Protein AF-A0A076HAW5-F1 (afdb_monomer)

Secondary structure (DSSP, 8-state):
----------------------------------------------------GGG----S--SHHHHHHHHTTS-HHHHHHHHHHHHHHHHHTHHHHHHHHHHHHHHHHT--SHHHHHHHHHHHHHHHHHHHHHHHHHHHHHHHHTTPPP------------------

Sequence (168 aa):
MVQIFARCSRQSGFGSIRRFPLMSARLFTAKALSRSALFASAAVILAVGPINAGRAQYIYDDGGDLSMRREARLTPQQQEELFRAKKLWKRQSYNRRVSILEKEKRCIEKASNPQSFSDCVQKKRESRRALRADYRAYINPVRRQVGLPPIEDKQTGGKKGDRKGRRA

Radius of gyration: 32.08 Å; Cα contacts (8 Å, |Δi|>4): 44; chains: 1; bounding box: 74×85×65 Å

Solvent-accessible surface area (backbone atoms only — not comparable to full-atom values): 11346 Å² total; per-residue (Å²): 133,91,79,91,84,86,82,87,84,86,79,92,83,83,86,77,92,85,80,86,82,88,85,82,90,78,79,88,79,90,80,83,88,84,83,89,78,88,79,85,67,83,81,78,69,75,78,73,62,79,77,63,79,87,67,76,77,75,84,76,90,74,60,57,67,68,51,51,65,66,43,69,79,47,55,71,69,48,42,51,55,52,47,54,53,49,54,50,47,55,61,73,46,38,66,58,55,51,49,49,53,52,51,35,51,60,38,49,78,66,38,88,46,74,65,52,39,51,51,32,55,50,53,43,50,52,54,52,49,53,54,50,51,54,49,38,68,62,46,29,60,58,30,50,77,63,75,37,80,63,76,74,81,79,72,81,76,67,74,78,71,77,87,76,84,89,84,130

Foldseek 3Di:
DDDDDDDDDDDDDDDDDDDDDDDDDDDDDDDDDDDDDDPPDDPPPPCPPPPPPVDPPDDDDPCVVVVVVVCVPPDPVLNVLLVVLVVVLCVVCVVLVVVLVVQLVVQCVPQPDPVSNVVSVVSSVVSVVVSVVVVQVRCQVSCVVRVHHGDDPPPPPPPPPPPPDDDD

Nearest PDB structures (foldseek):
  8gae-assembly1_C  TM=3.703E-01  e=2.842E+00  Homo sapiens
  5fwk-assembly1_E  TM=3.474E-01  e=4.560E+00  Homo sapiens
  5uh7-assembly1_A  TM=4.973E-01  e=9.266E+00  Mycobacterium tuberculosis H37Rv

Structure (mmCIF, N/CA/C/O backbone):
data_AF-A0A076HAW5-F1
#
_entry.id   AF-A0A076HAW5-F1
#
loop_
_atom_site.group_PDB
_atom_site.id
_atom_site.type_symbol
_atom_site.label_atom_id
_atom_site.label_alt_id
_atom_site.label_comp_id
_atom_site.label_asym_id
_atom_site.label_entity_id
_atom_site.label_seq_id
_atom_site.pdbx_PDB_ins_code
_atom_site.Cartn_x
_atom_site.Cartn_y
_atom_site.Cartn_z
_atom_site.occupancy
_atom_site.B_iso_or_equiv
_atom_site.auth_seq_id
_atom_site.auth_comp_id
_atom_site.auth_asym_id
_atom_site.auth_atom_id
_atom_site.pdbx_PDB_model_num
ATOM 1 N N . MET A 1 1 ? -16.023 -49.025 0.970 1.00 35.41 1 MET A N 1
ATOM 2 C CA . MET A 1 1 ? -15.356 -50.235 1.493 1.00 35.41 1 MET A CA 1
ATOM 3 C C . MET A 1 1 ? -14.000 -50.355 0.808 1.00 35.41 1 MET A C 1
ATOM 5 O O . MET A 1 1 ? -14.022 -50.374 -0.411 1.00 35.41 1 MET A O 1
ATOM 9 N N . VAL A 1 2 ? -12.905 -50.452 1.595 1.00 34.62 2 VAL A N 1
ATOM 10 C CA . VAL A 1 2 ? -11.599 -51.101 1.259 1.00 34.62 2 VAL A CA 1
ATOM 11 C C . VAL A 1 2 ? -10.740 -50.362 0.199 1.00 34.62 2 VAL A C 1
ATOM 13 O O . VAL A 1 2 ? -11.256 -50.029 -0.852 1.00 34.62 2 VAL A O 1
ATOM 16 N N . GLN A 1 3 ? -9.439 -50.041 0.313 1.00 37.94 3 GLN A N 1
ATOM 17 C CA . GLN A 1 3 ? -8.314 -50.194 1.266 1.00 37.94 3 GLN A CA 1
ATOM 18 C C . GLN A 1 3 ? -7.242 -49.144 0.845 1.00 37.94 3 GLN A C 1
ATOM 20 O O . GLN A 1 3 ? -7.099 -48.868 -0.339 1.00 37.94 3 GLN A O 1
ATOM 25 N N . ILE A 1 4 ? -6.632 -48.361 1.744 1.00 40.81 4 ILE A N 1
ATOM 26 C CA . ILE A 1 4 ? -5.325 -48.582 2.412 1.00 40.81 4 ILE A CA 1
ATOM 27 C C . ILE A 1 4 ? -4.198 -49.037 1.468 1.00 40.81 4 ILE A C 1
ATOM 29 O O . ILE A 1 4 ? -4.189 -50.190 1.075 1.00 40.81 4 ILE A O 1
ATOM 33 N N . PHE A 1 5 ? -3.185 -48.184 1.259 1.00 41.16 5 PHE A N 1
ATOM 34 C CA . PHE A 1 5 ? -1.769 -48.567 1.385 1.00 41.16 5 PHE A CA 1
ATOM 35 C C . PHE A 1 5 ? -0.917 -47.341 1.736 1.00 41.16 5 PHE A C 1
ATOM 37 O O . PHE A 1 5 ? -0.650 -46.465 0.918 1.00 41.16 5 PHE A O 1
ATOM 44 N N . ALA A 1 6 ? -0.488 -47.305 2.996 1.00 40.34 6 ALA A N 1
ATOM 45 C CA . ALA A 1 6 ? 0.635 -46.509 3.452 1.00 40.34 6 ALA A CA 1
ATOM 46 C C . ALA A 1 6 ? 1.934 -47.157 2.952 1.00 40.34 6 ALA A C 1
ATOM 48 O O . ALA A 1 6 ? 2.103 -48.372 3.065 1.00 40.34 6 ALA A O 1
ATOM 49 N N . ARG A 1 7 ? 2.883 -46.354 2.464 1.00 38.47 7 ARG A N 1
ATOM 50 C CA . ARG A 1 7 ? 4.273 -46.791 2.311 1.00 38.47 7 ARG A CA 1
ATOM 51 C C . ARG A 1 7 ? 5.179 -45.798 3.018 1.00 38.47 7 ARG A C 1
ATOM 53 O O . ARG A 1 7 ? 5.576 -44.770 2.486 1.00 38.47 7 ARG A O 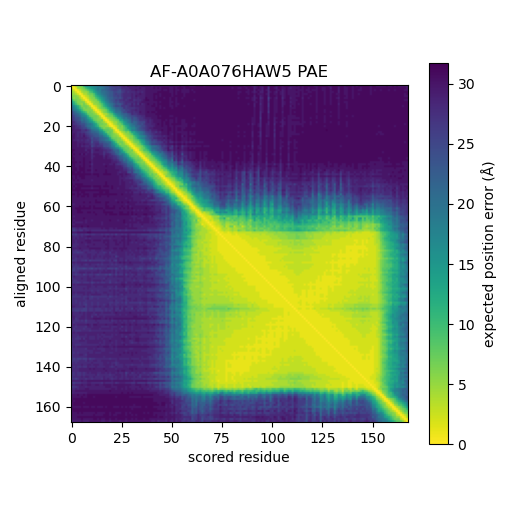1
ATOM 60 N N . CYS A 1 8 ? 5.450 -46.137 4.270 1.00 35.31 8 CYS A N 1
ATOM 61 C CA . CYS A 1 8 ? 6.567 -45.623 5.037 1.00 35.31 8 CYS A CA 1
ATOM 62 C C . CYS A 1 8 ? 7.844 -46.221 4.427 1.00 35.31 8 CYS A C 1
ATOM 64 O O . CYS A 1 8 ? 7.889 -47.422 4.148 1.00 35.31 8 CYS A O 1
ATOM 66 N N . SER A 1 9 ? 8.887 -45.426 4.209 1.00 41.81 9 SER A N 1
ATOM 67 C CA . SER A 1 9 ? 10.232 -45.963 3.999 1.00 41.81 9 SER A CA 1
ATOM 68 C C . SER A 1 9 ? 11.244 -45.098 4.730 1.00 41.81 9 SER A C 1
ATOM 70 O O . SER A 1 9 ? 11.239 -43.873 4.669 1.00 41.81 9 SER A O 1
ATOM 72 N N . ARG A 1 10 ? 12.033 -45.828 5.507 1.00 37.97 10 ARG A N 1
ATOM 73 C CA . ARG A 1 10 ? 12.917 -45.466 6.604 1.00 37.97 10 ARG A CA 1
ATOM 74 C C . ARG A 1 10 ? 14.343 -45.687 6.101 1.00 37.97 10 ARG A C 1
ATOM 76 O O . ARG A 1 10 ? 14.629 -46.784 5.641 1.00 37.97 10 ARG A O 1
ATOM 83 N N . GLN A 1 11 ? 15.217 -44.698 6.237 1.00 42.81 11 GLN A N 1
ATOM 84 C CA . GLN A 1 11 ? 16.680 -44.853 6.246 1.00 42.81 11 GLN A CA 1
ATOM 85 C C . GLN A 1 11 ? 17.194 -43.778 7.218 1.00 42.81 11 GLN A C 1
ATOM 87 O O . GLN A 1 11 ? 17.005 -42.598 6.959 1.00 42.81 11 GLN A O 1
ATOM 92 N N . SER A 1 12 ? 17.527 -44.051 8.485 1.00 37.50 12 SER A N 1
ATOM 93 C CA . SER A 1 12 ? 18.697 -44.759 9.036 1.00 37.50 12 SER A CA 1
ATOM 94 C C . SER A 1 12 ? 20.036 -44.283 8.462 1.00 37.50 12 SER A C 1
ATOM 96 O O . SER A 1 12 ? 20.498 -44.796 7.450 1.00 37.50 12 SER A O 1
ATOM 98 N N . GLY A 1 13 ? 20.666 -43.344 9.173 1.00 36.25 13 GLY A N 1
ATOM 99 C CA . GLY A 1 13 ? 22.063 -42.946 9.015 1.00 36.25 13 GLY A CA 1
ATOM 100 C C . GLY A 1 13 ? 22.609 -42.461 10.358 1.00 36.25 13 GLY A C 1
ATOM 101 O O . GLY A 1 13 ? 22.385 -41.324 10.756 1.00 36.25 13 GLY A O 1
ATOM 102 N N . PHE A 1 14 ? 23.239 -43.385 11.079 1.00 35.41 14 PHE A N 1
ATOM 103 C CA . PHE A 1 14 ? 23.967 -43.199 12.334 1.00 35.41 14 PHE A CA 1
ATOM 104 C C . PHE A 1 14 ? 25.347 -42.560 12.092 1.00 35.41 14 PHE A C 1
ATOM 106 O O . PHE A 1 14 ? 25.975 -42.823 11.071 1.00 35.41 14 PHE A O 1
ATOM 113 N N . GLY A 1 15 ? 25.865 -41.861 13.110 1.00 32.31 15 GLY A N 1
ATOM 114 C CA . GLY A 1 15 ? 27.294 -41.545 13.283 1.00 32.31 15 GLY A CA 1
ATOM 115 C C . GLY A 1 15 ? 27.685 -40.153 12.766 1.00 32.31 15 GLY A C 1
ATOM 116 O O . GLY A 1 15 ? 27.253 -39.736 11.709 1.00 32.31 15 GLY A O 1
ATOM 117 N N . SER A 1 16 ? 28.497 -39.338 13.432 1.00 40.38 16 SER A N 1
ATOM 118 C CA . SER A 1 16 ? 29.427 -39.603 14.518 1.00 40.38 16 SER A CA 1
ATOM 119 C C . SER A 1 16 ? 29.665 -38.306 15.290 1.00 40.38 16 SER A C 1
ATOM 121 O O . SER A 1 16 ? 30.035 -37.279 14.727 1.00 40.38 16 SER A O 1
ATOM 123 N N . ILE A 1 17 ? 29.493 -38.388 16.605 1.00 42.56 17 ILE A N 1
ATOM 124 C CA . ILE A 1 17 ? 29.966 -37.409 17.579 1.00 42.56 17 ILE A CA 1
ATOM 125 C C . ILE A 1 17 ? 31.497 -37.383 17.489 1.00 42.56 17 ILE A C 1
ATOM 127 O O . ILE A 1 17 ? 32.133 -38.431 17.599 1.00 42.56 17 ILE A O 1
ATOM 131 N N . ARG A 1 18 ? 32.102 -36.204 17.316 1.00 48.59 18 ARG A N 1
ATOM 132 C CA . ARG A 1 18 ? 33.497 -35.972 17.706 1.00 48.59 18 ARG A CA 1
ATOM 133 C C . ARG A 1 18 ? 33.520 -34.927 18.811 1.00 48.59 18 ARG A C 1
ATOM 135 O O . ARG A 1 18 ? 33.044 -33.808 18.654 1.00 48.59 18 ARG A O 1
ATOM 142 N N . ARG A 1 19 ? 34.024 -35.376 19.953 1.00 40.94 19 ARG A N 1
ATOM 143 C CA . ARG A 1 19 ? 34.238 -34.662 21.207 1.00 40.94 19 ARG A CA 1
ATOM 144 C C . ARG A 1 19 ? 35.756 -3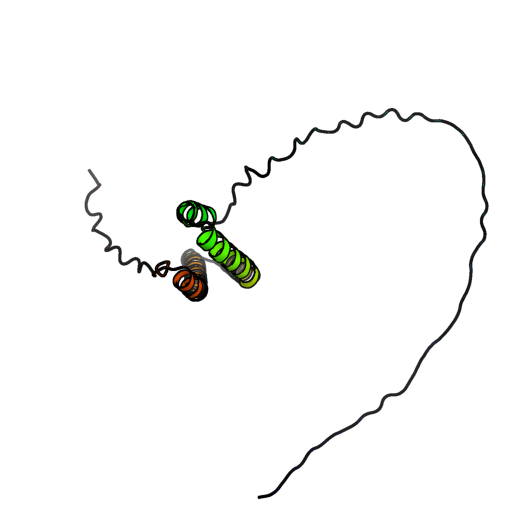4.482 21.390 1.00 40.94 19 ARG A C 1
ATOM 146 O O . ARG A 1 19 ? 36.499 -35.396 21.046 1.00 40.94 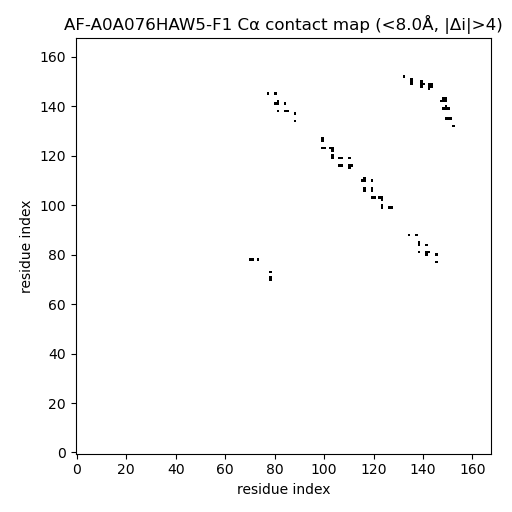19 ARG A O 1
ATOM 153 N N . PHE A 1 20 ? 36.116 -33.371 22.044 1.00 34.59 20 PHE A N 1
ATOM 154 C CA . PHE A 1 20 ? 37.395 -33.012 22.704 1.00 34.59 20 PHE A CA 1
ATOM 155 C C . PHE A 1 20 ? 38.585 -32.555 21.839 1.00 34.59 20 PHE A C 1
ATOM 157 O O . PHE A 1 20 ? 38.662 -32.960 20.682 1.00 34.59 20 PHE A O 1
ATOM 164 N N . PRO A 1 21 ? 39.544 -31.763 22.393 1.00 47.28 21 PRO A N 1
ATOM 165 C CA . PRO A 1 21 ? 39.691 -31.213 23.766 1.00 47.28 21 PRO A CA 1
ATOM 166 C C . PRO A 1 21 ? 39.707 -29.655 23.798 1.00 47.28 21 PRO A C 1
ATOM 168 O O . PRO A 1 21 ? 39.851 -29.011 22.769 1.00 47.28 21 PRO A O 1
ATOM 171 N N . LEU A 1 22 ? 39.333 -28.944 24.871 1.00 43.34 22 LEU A N 1
ATOM 172 C CA . LEU A 1 22 ? 39.975 -28.740 26.184 1.00 43.34 22 LEU A CA 1
ATOM 173 C C . LEU A 1 22 ? 41.425 -28.201 26.147 1.00 43.34 22 LEU A C 1
ATOM 175 O O . LEU A 1 22 ? 42.361 -28.914 25.818 1.00 43.34 22 LEU A O 1
ATOM 179 N N . MET A 1 23 ? 41.537 -26.966 26.659 1.00 34.72 23 MET A N 1
ATOM 180 C CA . MET A 1 23 ? 42.690 -26.299 27.285 1.00 34.72 23 MET A CA 1
ATOM 181 C C . MET A 1 23 ? 43.748 -25.644 26.383 1.00 34.72 23 MET A C 1
ATOM 183 O O . MET A 1 23 ? 44.555 -26.307 25.752 1.00 34.72 23 MET A O 1
ATOM 187 N N . SER A 1 24 ? 43.862 -24.317 26.502 1.00 41.44 24 SER A N 1
ATOM 188 C CA . SER A 1 24 ? 45.077 -23.729 27.083 1.00 41.44 24 SER A CA 1
ATOM 189 C C . SER A 1 24 ? 44.796 -22.293 27.539 1.00 4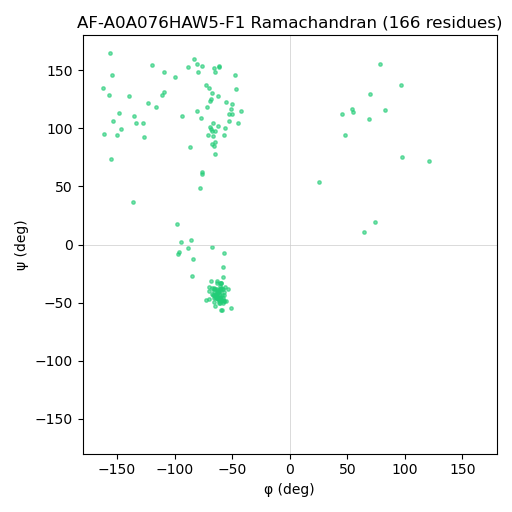1.44 24 SER A C 1
ATOM 191 O O . SER A 1 24 ? 44.881 -21.344 26.766 1.00 41.44 24 SER A O 1
ATOM 193 N N . ALA A 1 25 ? 44.470 -22.133 28.822 1.00 48.53 25 ALA A N 1
ATOM 194 C CA . ALA A 1 25 ? 44.588 -20.848 29.499 1.00 48.53 25 ALA A CA 1
ATOM 195 C C . ALA A 1 25 ? 46.085 -20.538 29.644 1.00 48.53 25 ALA A C 1
ATOM 197 O O . ALA A 1 25 ? 46.829 -21.351 30.193 1.00 48.53 25 ALA A O 1
ATOM 198 N N . ARG A 1 26 ? 46.540 -19.393 29.128 1.00 55.47 26 ARG A N 1
ATOM 199 C CA . ARG A 1 26 ? 47.860 -18.853 29.462 1.00 55.47 26 ARG A CA 1
ATOM 200 C C . ARG A 1 26 ? 47.695 -17.625 30.335 1.00 55.47 26 ARG A C 1
ATOM 202 O O . ARG A 1 26 ? 46.862 -16.758 30.093 1.00 55.47 26 ARG A O 1
ATOM 209 N N . LEU A 1 27 ? 48.484 -17.683 31.394 1.00 48.00 27 LEU A N 1
ATOM 210 C CA . LEU A 1 27 ? 48.502 -16.847 32.569 1.00 48.00 27 LEU A CA 1
ATOM 211 C C . LEU A 1 27 ? 48.910 -15.411 32.254 1.00 48.00 27 LEU A C 1
ATOM 213 O O . LEU A 1 27 ? 49.679 -15.129 31.336 1.00 48.00 27 LEU A O 1
ATOM 217 N N . PHE A 1 28 ? 48.382 -14.540 33.102 1.00 45.09 28 PHE A N 1
ATOM 218 C CA . PHE A 1 28 ? 48.729 -13.146 33.282 1.00 45.09 28 PHE A CA 1
ATOM 219 C C . PHE A 1 28 ? 50.241 -12.926 33.374 1.00 45.09 28 PHE A C 1
ATOM 221 O O . PHE A 1 28 ? 50.919 -13.545 34.190 1.00 45.09 28 PHE A O 1
ATOM 228 N N . THR A 1 29 ? 50.733 -11.927 32.647 1.00 51.81 29 THR A N 1
ATOM 229 C CA . THR A 1 29 ? 51.911 -11.167 33.071 1.00 51.81 29 THR A CA 1
ATOM 230 C C . THR A 1 29 ? 51.560 -9.690 33.036 1.00 51.81 29 THR A C 1
ATOM 232 O O . THR A 1 29 ? 51.459 -9.083 31.970 1.00 51.81 29 THR A O 1
ATOM 235 N N . ALA A 1 30 ? 51.347 -9.128 34.222 1.00 46.09 30 ALA A N 1
ATOM 236 C CA . ALA A 1 30 ? 51.302 -7.696 34.436 1.00 46.09 30 ALA A CA 1
ATOM 237 C C . ALA A 1 30 ? 52.704 -7.110 34.214 1.00 46.09 30 ALA A C 1
ATOM 239 O O . ALA A 1 30 ? 53.679 -7.578 34.801 1.00 46.09 30 ALA A O 1
ATOM 240 N N . LYS A 1 31 ? 52.803 -6.054 33.405 1.00 49.19 31 LYS A N 1
ATOM 241 C CA . LYS A 1 31 ? 53.885 -5.073 33.512 1.00 49.19 31 LYS A CA 1
ATOM 242 C C . LYS A 1 31 ? 53.255 -3.705 33.702 1.00 49.19 31 LYS A C 1
ATOM 244 O O . LYS A 1 31 ? 52.417 -3.272 32.917 1.00 49.19 31 LYS A O 1
ATOM 249 N N . ALA A 1 32 ? 53.628 -3.095 34.815 1.00 48.34 32 ALA A N 1
ATOM 250 C CA . ALA A 1 32 ? 53.144 -1.819 35.282 1.00 48.34 32 ALA A CA 1
ATOM 251 C C . ALA A 1 32 ? 53.838 -0.646 34.568 1.00 48.34 32 ALA A C 1
ATOM 253 O O . ALA A 1 32 ? 55.019 -0.721 34.247 1.00 48.34 32 ALA A O 1
ATOM 254 N N . LEU A 1 33 ? 53.053 0.427 34.421 1.00 52.88 33 LEU A N 1
ATOM 255 C CA . LEU A 1 33 ? 53.386 1.854 34.520 1.00 52.88 33 LEU A CA 1
ATOM 256 C C . LEU A 1 33 ? 54.526 2.431 33.663 1.00 52.88 33 LEU A C 1
ATOM 258 O O . LEU A 1 33 ? 55.705 2.235 33.931 1.00 52.88 33 LEU A O 1
ATOM 262 N N . SER A 1 34 ? 54.152 3.358 32.779 1.00 48.94 34 SER A N 1
ATOM 263 C CA . SER A 1 34 ? 54.920 4.581 32.535 1.00 48.94 34 SER A CA 1
ATOM 264 C C . SER A 1 34 ? 53.992 5.682 32.013 1.00 48.94 34 SER A C 1
ATOM 266 O O . SER A 1 34 ? 52.983 5.416 31.367 1.00 48.94 34 SER A O 1
ATOM 268 N N . ARG A 1 35 ? 54.301 6.911 32.407 1.00 50.19 35 ARG A N 1
ATOM 269 C CA . ARG A 1 35 ? 53.453 8.100 32.451 1.00 50.19 35 ARG A CA 1
ATOM 270 C C . ARG A 1 35 ? 53.469 8.898 31.138 1.00 50.19 35 ARG A C 1
ATOM 272 O O . ARG A 1 35 ? 54.496 8.992 30.484 1.00 50.19 35 ARG A O 1
ATOM 279 N N . SER A 1 36 ? 52.353 9.594 30.913 1.00 50.78 36 SER A N 1
ATOM 280 C CA . SER A 1 36 ? 52.241 10.915 30.272 1.00 50.78 36 SER A CA 1
ATOM 281 C C . SER A 1 36 ? 52.548 11.064 28.778 1.00 50.78 36 SER A C 1
ATOM 283 O O . SER A 1 36 ? 53.692 11.225 28.376 1.00 50.78 36 SER A O 1
ATOM 285 N N . ALA A 1 37 ? 51.489 11.278 27.995 1.00 51.78 37 ALA A N 1
ATOM 286 C CA . ALA A 1 37 ? 51.471 12.356 27.008 1.00 51.78 37 ALA A CA 1
ATOM 287 C C . ALA A 1 37 ? 50.033 12.869 26.861 1.00 51.78 37 ALA A C 1
ATOM 289 O O . ALA A 1 37 ? 49.130 12.153 26.431 1.00 51.78 37 ALA A O 1
ATOM 290 N N . LEU A 1 38 ? 49.829 14.112 27.290 1.00 51.62 38 LEU A N 1
ATOM 291 C CA . LEU A 1 38 ? 48.625 14.894 27.056 1.00 51.62 38 LEU A CA 1
ATOM 292 C C . LEU A 1 38 ? 48.467 15.090 25.543 1.00 51.62 38 LEU A C 1
ATOM 294 O O . LEU A 1 38 ? 49.126 15.948 24.964 1.00 51.62 38 LEU A O 1
ATOM 298 N N . PHE A 1 39 ? 47.582 14.332 24.902 1.00 51.62 39 PHE A N 1
ATOM 299 C CA . PHE A 1 39 ? 47.062 14.721 23.595 1.00 51.62 39 PHE A CA 1
ATOM 300 C C . PHE A 1 39 ? 45.859 15.632 23.817 1.00 51.62 39 PHE A C 1
ATOM 302 O O . PHE A 1 39 ? 44.707 15.206 23.835 1.00 51.62 39 PHE A O 1
ATOM 309 N N . ALA A 1 40 ? 46.151 16.917 24.017 1.00 53.91 40 ALA A N 1
ATOM 310 C CA . ALA A 1 40 ? 45.195 17.967 23.722 1.00 53.91 40 ALA A CA 1
ATOM 311 C C . ALA A 1 40 ? 45.027 18.003 22.197 1.00 53.91 40 ALA A C 1
ATOM 313 O O . ALA A 1 40 ? 45.866 18.522 21.465 1.00 53.91 40 ALA A O 1
ATOM 314 N N . SER A 1 41 ? 43.961 17.395 21.694 1.00 55.78 41 SER A N 1
ATOM 315 C CA . SER A 1 41 ? 43.513 17.609 20.322 1.00 55.78 41 SER A CA 1
ATOM 316 C C . SER A 1 41 ? 42.011 17.797 20.368 1.00 55.78 41 SER A C 1
ATOM 318 O O . SER A 1 41 ? 41.257 16.901 20.739 1.00 55.78 41 SER A O 1
ATOM 320 N N . ALA A 1 42 ? 41.623 19.038 20.092 1.00 53.50 42 ALA A N 1
ATOM 321 C CA . ALA A 1 42 ? 40.269 19.540 20.143 1.00 53.50 42 ALA A CA 1
ATOM 322 C C . ALA A 1 42 ? 39.324 18.629 19.354 1.00 53.50 42 ALA A C 1
ATOM 324 O O . ALA A 1 42 ? 39.425 18.512 18.133 1.00 53.50 42 ALA A O 1
ATOM 325 N N . ALA A 1 43 ? 38.369 18.017 20.052 1.00 55.56 43 ALA A N 1
ATOM 326 C CA . ALA A 1 43 ? 37.172 17.520 19.406 1.00 55.56 43 ALA A CA 1
ATOM 327 C C . ALA A 1 43 ? 36.405 18.749 18.904 1.00 55.56 43 ALA A C 1
ATOM 329 O O . ALA A 1 43 ? 35.637 19.362 19.645 1.00 55.56 43 ALA A O 1
ATOM 330 N N . VAL A 1 44 ? 36.632 19.137 17.646 1.00 54.31 44 VAL A N 1
ATOM 331 C CA . VAL A 1 44 ? 35.671 19.957 16.908 1.00 54.31 44 VAL A CA 1
ATOM 332 C C . VAL A 1 44 ? 34.448 19.069 16.731 1.00 54.31 44 VAL A C 1
ATOM 334 O O . VAL A 1 44 ? 34.299 18.351 15.744 1.00 54.31 44 VAL A O 1
ATOM 337 N N . ILE A 1 45 ? 33.591 19.059 17.749 1.00 54.72 45 ILE A N 1
ATOM 338 C CA . ILE A 1 45 ? 32.225 18.598 17.600 1.00 54.72 45 ILE A CA 1
ATOM 339 C C . ILE A 1 45 ? 31.618 19.616 16.646 1.00 54.72 45 ILE A C 1
ATOM 341 O O . ILE A 1 45 ? 31.252 20.720 17.047 1.00 54.72 45 ILE A O 1
ATOM 345 N N . LEU A 1 46 ? 31.558 19.270 15.358 1.00 56.44 46 LEU A N 1
ATOM 346 C CA . LEU A 1 46 ? 30.572 19.874 14.483 1.00 56.44 46 LEU A CA 1
ATOM 347 C C . LEU A 1 46 ? 29.251 19.652 15.206 1.00 56.44 46 LEU A C 1
ATOM 349 O O . LEU A 1 46 ? 28.779 18.518 15.307 1.00 56.44 46 LEU A O 1
ATOM 353 N N . ALA A 1 47 ? 28.708 20.721 15.784 1.00 54.06 47 ALA A N 1
ATOM 354 C CA . ALA A 1 47 ? 27.353 20.747 16.282 1.00 54.06 47 ALA A CA 1
ATOM 355 C C . ALA A 1 47 ? 26.451 20.590 15.057 1.00 54.06 47 ALA A C 1
ATOM 357 O O . ALA A 1 47 ? 25.889 21.547 14.529 1.00 54.06 47 ALA A O 1
ATOM 358 N N . VAL A 1 48 ? 26.338 19.356 14.569 1.00 59.25 48 VAL A N 1
ATOM 359 C CA . VAL A 1 48 ? 25.174 18.917 13.831 1.00 59.25 48 VAL A CA 1
ATOM 360 C C . VAL A 1 48 ? 24.080 18.991 14.879 1.00 59.25 48 VAL A C 1
ATOM 362 O O . VAL A 1 48 ? 23.878 18.061 15.659 1.00 59.25 48 VAL A O 1
ATOM 365 N N . GLY A 1 49 ? 23.461 20.172 14.987 1.00 56.78 49 GLY A N 1
ATOM 366 C CA . GLY A 1 49 ? 22.274 20.352 15.804 1.00 56.78 49 GLY A CA 1
ATOM 367 C C . GLY A 1 49 ? 21.315 19.211 15.478 1.00 56.78 49 GLY A C 1
ATOM 368 O O . GLY A 1 49 ? 21.319 18.738 14.332 1.00 56.78 49 GLY A O 1
ATOM 369 N N . PRO A 1 50 ? 20.537 18.717 16.457 1.00 57.44 50 PRO A N 1
ATOM 370 C CA . PRO A 1 50 ? 19.589 17.659 16.177 1.00 57.44 50 PRO A CA 1
ATOM 371 C C . PRO A 1 50 ? 18.792 18.109 14.962 1.00 57.44 50 PRO A C 1
ATOM 373 O O . PRO A 1 50 ? 18.206 19.196 14.966 1.00 57.44 50 PRO A O 1
ATOM 376 N N . ILE A 1 51 ? 18.834 17.310 13.893 1.00 52.03 51 ILE A N 1
ATOM 377 C CA . ILE A 1 51 ? 17.872 17.450 12.814 1.00 52.03 51 ILE A CA 1
ATOM 378 C C . ILE A 1 51 ? 16.544 17.312 13.539 1.00 52.03 51 ILE A C 1
ATOM 380 O O . ILE A 1 51 ? 16.164 16.213 13.941 1.00 52.03 51 ILE A O 1
ATOM 384 N N . ASN A 1 52 ? 15.897 18.447 13.810 1.00 49.81 52 ASN A N 1
ATOM 385 C CA . ASN A 1 52 ? 14.568 18.472 14.370 1.00 49.81 52 ASN A CA 1
ATOM 386 C C . ASN A 1 52 ? 13.759 17.589 13.432 1.00 49.81 52 ASN A C 1
ATOM 388 O O . ASN A 1 52 ? 13.569 17.924 12.259 1.00 49.81 52 ASN A O 1
ATOM 392 N N . ALA A 1 53 ? 13.321 16.437 13.938 1.00 53.12 53 ALA A N 1
ATOM 393 C CA . ALA A 1 53 ? 12.600 15.436 13.160 1.00 53.12 53 ALA A CA 1
ATOM 394 C C . ALA A 1 53 ? 11.322 16.011 12.505 1.00 53.12 53 ALA A C 1
ATOM 396 O O . ALA A 1 53 ? 10.706 15.365 11.663 1.00 53.12 53 ALA A O 1
ATOM 397 N N . GLY A 1 54 ? 10.950 17.252 12.840 1.00 48.00 54 GLY A N 1
ATOM 398 C CA . GLY A 1 54 ? 9.855 18.021 12.263 1.00 48.00 54 GLY A CA 1
ATOM 399 C C . GLY A 1 54 ? 10.003 18.461 10.801 1.00 48.00 54 GLY A C 1
ATOM 400 O O . GLY A 1 54 ? 9.064 19.073 10.298 1.00 48.00 54 GLY A O 1
ATOM 401 N N . ARG A 1 55 ? 11.110 18.184 10.090 1.00 43.31 55 ARG A N 1
ATOM 402 C CA . ARG A 1 55 ? 11.230 18.527 8.650 1.00 43.31 55 ARG A CA 1
ATOM 403 C C . ARG A 1 55 ? 11.839 17.446 7.754 1.00 43.31 55 ARG A C 1
ATOM 405 O O . ARG A 1 55 ? 12.486 17.752 6.758 1.00 43.31 55 ARG A O 1
ATOM 412 N N . ALA A 1 56 ? 11.540 16.179 8.022 1.00 41.81 56 ALA A N 1
ATOM 413 C CA . ALA A 1 56 ? 11.605 15.178 6.960 1.00 41.81 56 ALA A CA 1
ATOM 414 C C . ALA A 1 56 ? 10.443 15.421 5.974 1.00 41.81 56 ALA A C 1
ATOM 416 O O . ALA A 1 56 ? 9.318 14.972 6.193 1.00 41.81 56 ALA A O 1
ATOM 417 N N . GLN A 1 57 ? 10.687 16.174 4.897 1.00 38.41 57 GLN A N 1
ATOM 418 C CA . GLN A 1 57 ? 9.785 16.191 3.745 1.00 38.41 57 GLN A CA 1
ATOM 419 C C . GLN A 1 57 ? 9.881 14.824 3.060 1.00 38.41 57 GLN A C 1
ATOM 421 O O . GLN A 1 57 ? 10.844 14.523 2.359 1.00 38.41 57 GLN A O 1
ATOM 426 N N . TYR A 1 58 ? 8.895 13.965 3.318 1.00 41.25 58 TYR A N 1
ATOM 427 C CA . TYR A 1 58 ? 8.812 12.641 2.715 1.00 41.25 58 TYR A CA 1
ATOM 428 C C . TYR A 1 58 ? 8.560 12.767 1.210 1.00 41.25 58 TYR A C 1
ATOM 430 O O . TYR A 1 58 ? 7.449 13.047 0.758 1.00 41.25 58 TYR A O 1
ATOM 438 N N . ILE A 1 59 ? 9.608 12.528 0.428 1.00 41.59 59 ILE A N 1
ATOM 439 C CA . ILE A 1 59 ? 9.501 12.219 -0.994 1.00 41.59 59 ILE A CA 1
ATOM 440 C C . ILE A 1 59 ? 8.846 10.827 -1.087 1.00 41.59 59 ILE A C 1
ATOM 442 O O . ILE A 1 59 ? 9.328 9.878 -0.476 1.00 41.59 59 ILE A O 1
ATOM 446 N N . TYR A 1 60 ? 7.741 10.745 -1.839 1.00 42.41 60 TYR A N 1
ATOM 447 C CA . TYR A 1 60 ? 6.820 9.610 -2.068 1.00 42.41 60 TYR A CA 1
ATOM 448 C C . TYR A 1 60 ? 5.528 9.561 -1.230 1.00 42.41 60 TYR A C 1
ATOM 450 O O . TYR A 1 60 ? 5.348 8.720 -0.359 1.00 42.41 60 TYR A O 1
ATOM 458 N N . ASP A 1 61 ? 4.576 10.421 -1.609 1.00 46.84 61 ASP A N 1
ATOM 459 C CA . ASP A 1 61 ? 3.186 10.106 -2.010 1.00 46.84 61 ASP A CA 1
ATOM 460 C C . ASP A 1 61 ? 2.548 8.797 -1.468 1.00 46.84 61 ASP A C 1
ATOM 462 O O . ASP A 1 61 ? 2.032 7.959 -2.221 1.00 46.84 61 ASP A O 1
ATOM 466 N N . ASP A 1 62 ? 2.555 8.607 -0.148 1.00 54.12 62 ASP A N 1
ATOM 467 C CA . ASP A 1 62 ? 1.773 7.570 0.538 1.00 54.12 62 ASP A CA 1
ATOM 468 C C . ASP A 1 62 ? 0.417 8.093 1.052 1.00 54.12 62 ASP A C 1
ATOM 470 O O . ASP A 1 62 ? -0.350 7.347 1.662 1.00 54.12 62 ASP A O 1
ATOM 474 N N . GLY A 1 63 ? 0.099 9.367 0.782 1.00 56.44 63 GLY A N 1
ATOM 475 C CA . GLY A 1 63 ? -1.151 10.013 1.193 1.00 56.44 63 GLY A CA 1
ATOM 476 C C . GLY A 1 63 ? -1.317 10.150 2.712 1.00 56.44 63 GLY A C 1
ATOM 477 O O . GLY A 1 63 ? -2.413 10.482 3.166 1.00 56.44 63 GLY A O 1
ATOM 478 N N . GLY A 1 64 ? -0.260 9.893 3.495 1.00 58.75 64 GLY A N 1
ATOM 479 C CA . GLY A 1 64 ? -0.292 9.892 4.953 1.00 58.75 64 GLY A CA 1
ATOM 480 C C . GLY A 1 64 ? -0.731 11.231 5.539 1.00 58.75 64 GLY A C 1
ATOM 481 O O . GLY A 1 64 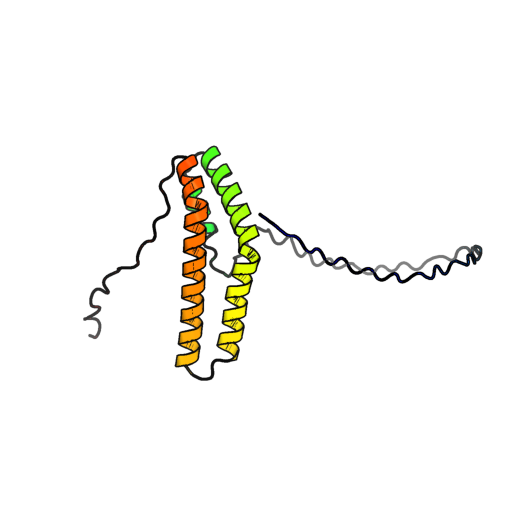? -1.740 11.263 6.240 1.00 58.75 64 GLY A O 1
ATOM 482 N N . ASP A 1 65 ? -0.038 12.323 5.200 1.00 55.19 65 ASP A N 1
ATOM 483 C CA . ASP A 1 65 ? -0.276 13.663 5.777 1.00 55.19 65 ASP A CA 1
ATOM 484 C C . ASP A 1 65 ? -1.712 14.159 5.523 1.00 55.19 65 ASP A C 1
ATOM 486 O O . ASP A 1 65 ? -2.444 14.510 6.449 1.00 55.19 65 ASP A O 1
ATOM 490 N N . LEU A 1 66 ? -2.190 14.065 4.279 1.00 62.31 66 LEU A N 1
ATOM 491 C CA . LEU A 1 66 ? -3.558 14.472 3.936 1.00 62.31 66 LEU A CA 1
ATOM 492 C C . LEU A 1 66 ? -4.626 13.632 4.650 1.00 62.31 66 LEU A C 1
ATOM 494 O O . LEU A 1 66 ? -5.692 14.153 4.986 1.00 62.31 66 LEU A O 1
ATOM 498 N N . SER A 1 67 ? -4.357 12.344 4.890 1.00 67.50 67 SER A N 1
ATOM 499 C CA . SER A 1 67 ? -5.278 11.489 5.642 1.00 67.50 67 SER A CA 1
ATOM 500 C C . SER A 1 67 ? -5.330 11.869 7.125 1.00 67.50 67 SER A C 1
ATOM 502 O O . SER A 1 67 ? -6.420 11.937 7.681 1.00 67.50 67 SER A O 1
ATOM 504 N N . MET A 1 68 ? -4.184 12.196 7.733 1.00 63.97 68 MET A N 1
ATOM 505 C CA . MET A 1 68 ? -4.096 12.585 9.144 1.00 63.97 68 MET A CA 1
ATOM 506 C C . MET A 1 68 ? -4.782 13.931 9.398 1.00 63.97 68 MET A C 1
ATOM 508 O O . MET A 1 68 ? -5.562 14.058 10.337 1.00 63.97 68 MET A O 1
ATOM 512 N N .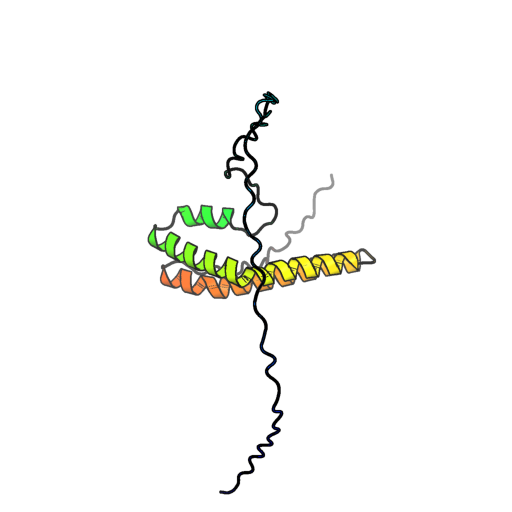 ARG A 1 69 ? -4.592 14.921 8.513 1.00 70.88 69 ARG A N 1
ATOM 513 C CA . ARG A 1 69 ? -5.276 16.223 8.629 1.00 70.88 69 ARG A CA 1
ATOM 514 C C . ARG A 1 69 ? -6.796 16.110 8.565 1.00 70.88 69 ARG A C 1
ATOM 516 O O . ARG A 1 69 ? -7.496 16.831 9.268 1.00 70.88 69 ARG A O 1
ATOM 523 N N . ARG A 1 70 ? -7.323 15.220 7.718 1.00 74.69 70 ARG A N 1
ATOM 524 C CA . ARG A 1 70 ? -8.773 14.993 7.617 1.00 74.69 70 ARG A CA 1
ATOM 525 C C . ARG A 1 70 ? -9.330 14.324 8.874 1.00 74.69 70 ARG A C 1
ATOM 527 O O . ARG A 1 70 ? -10.479 14.561 9.230 1.00 74.69 70 ARG A O 1
ATOM 534 N N . GLU A 1 71 ? -8.516 13.506 9.528 1.00 81.00 71 GLU A N 1
ATOM 535 C CA . GLU A 1 71 ? -8.899 12.749 10.719 1.00 81.00 71 GLU A CA 1
ATOM 536 C C . GLU A 1 71 ? -8.782 13.548 12.018 1.00 81.00 71 GLU A C 1
ATOM 538 O O . GLU A 1 71 ? -9.392 13.161 13.005 1.00 81.00 71 GLU A O 1
ATOM 543 N N . ALA A 1 72 ? -8.123 14.710 12.004 1.00 81.69 72 ALA A N 1
ATOM 544 C CA . ALA A 1 72 ? -8.045 15.610 13.158 1.00 81.69 72 ALA A CA 1
ATOM 545 C C . ALA A 1 72 ? -9.419 16.084 13.680 1.00 81.69 72 ALA A C 1
ATOM 547 O O . ALA A 1 72 ? -9.525 16.534 14.814 1.00 81.69 72 ALA A O 1
ATOM 548 N N . ARG A 1 73 ? -10.475 15.990 12.857 1.00 87.38 73 ARG A N 1
ATOM 549 C CA . ARG A 1 73 ? -11.861 16.337 13.226 1.00 87.38 73 ARG A CA 1
ATOM 550 C C . ARG A 1 73 ? -12.643 15.175 13.850 1.00 87.38 73 ARG A C 1
ATOM 552 O O . ARG A 1 73 ? -13.812 15.346 14.175 1.00 87.38 73 ARG A O 1
ATOM 559 N N . LEU A 1 74 ? -12.047 13.988 13.937 1.00 91.75 74 LEU A N 1
ATOM 560 C CA . LEU A 1 74 ? -12.691 12.803 14.498 1.00 91.75 74 LEU A CA 1
ATOM 561 C C . LEU A 1 74 ? -12.580 12.788 16.020 1.00 91.75 74 LEU A C 1
ATOM 563 O O . LEU A 1 74 ? -11.684 13.409 16.591 1.00 91.75 74 LEU A O 1
ATOM 567 N N . THR A 1 75 ? -13.453 12.027 16.674 1.00 95.31 75 THR A N 1
ATOM 568 C CA . THR A 1 75 ? -13.328 11.773 18.116 1.00 95.31 75 THR A CA 1
ATOM 569 C C . THR A 1 75 ? -12.006 11.052 18.427 1.00 95.31 75 THR A C 1
ATOM 571 O O . THR A 1 75 ? -11.513 10.301 17.580 1.00 95.31 75 THR A O 1
ATOM 574 N N . PRO A 1 76 ? -11.428 11.209 19.633 1.00 94.06 76 PRO A N 1
ATOM 575 C CA . PRO A 1 76 ? -10.187 10.521 20.001 1.00 94.06 76 PRO A CA 1
ATOM 576 C C . PRO A 1 76 ? -10.250 9.000 19.802 1.00 94.06 76 PRO A C 1
ATOM 578 O O . PRO A 1 76 ? -9.305 8.400 19.295 1.00 94.06 76 PRO A O 1
ATOM 581 N N . GLN A 1 77 ? -11.396 8.384 20.109 1.00 93.38 77 GLN A N 1
ATOM 582 C CA . GLN A 1 77 ? -11.616 6.951 19.905 1.00 93.38 77 GLN A CA 1
ATOM 583 C C . GLN A 1 77 ? -11.555 6.561 18.418 1.00 93.38 77 GLN A C 1
ATOM 585 O O . GLN A 1 77 ? -10.879 5.602 18.055 1.00 93.38 77 GLN A O 1
ATOM 590 N N . GLN A 1 78 ? -12.209 7.326 17.538 1.00 94.12 78 GLN A N 1
ATOM 591 C CA . GLN A 1 78 ? -12.139 7.107 16.089 1.00 94.12 78 GLN A CA 1
ATOM 592 C C . GLN A 1 78 ? -10.711 7.265 15.551 1.00 94.12 78 GLN A C 1
ATOM 594 O O . GLN A 1 78 ? -10.293 6.496 14.684 1.00 94.12 78 GLN A O 1
ATOM 599 N N . GLN A 1 79 ? -9.968 8.261 16.044 1.00 92.12 79 GLN A N 1
ATOM 600 C CA . GLN A 1 79 ? -8.582 8.493 15.633 1.00 92.12 79 GLN A CA 1
ATOM 601 C C . GLN A 1 79 ? -7.682 7.318 16.020 1.00 92.12 79 GLN A C 1
ATOM 603 O O . GLN A 1 79 ? -6.923 6.838 15.179 1.00 92.12 79 GLN A O 1
ATOM 608 N N . GLU A 1 80 ? -7.794 6.829 17.255 1.00 93.19 80 GLU A N 1
ATOM 609 C CA . GLU A 1 80 ? -6.975 5.728 17.766 1.00 93.19 80 GLU A CA 1
ATOM 610 C C . GLU A 1 80 ? -7.223 4.424 16.991 1.00 93.19 80 GLU A C 1
ATOM 612 O O . GLU A 1 80 ? -6.275 3.770 16.546 1.00 93.19 80 GLU A O 1
ATOM 617 N N . GLU A 1 81 ? -8.487 4.074 16.742 1.00 94.62 81 GLU A N 1
ATOM 618 C CA . GLU A 1 81 ? -8.835 2.871 15.976 1.00 94.62 81 GLU A CA 1
ATOM 619 C C . GLU A 1 81 ? -8.325 2.939 14.530 1.00 94.62 81 GLU A C 1
ATOM 621 O O . GLU A 1 81 ? -7.687 2.006 14.024 1.00 94.62 81 GLU A O 1
ATOM 626 N N . LEU A 1 82 ? -8.518 4.080 13.858 1.00 93.31 82 LEU A N 1
ATOM 627 C CA . LEU A 1 82 ? -7.986 4.277 12.509 1.00 93.31 82 LEU A CA 1
ATOM 628 C C . LEU A 1 82 ? -6.458 4.278 12.490 1.00 93.31 82 LEU A C 1
ATOM 630 O O . LEU A 1 82 ? -5.863 3.717 11.565 1.00 93.31 82 LEU A O 1
ATOM 634 N N . PHE A 1 83 ? -5.808 4.868 13.493 1.00 91.25 83 PHE A N 1
ATOM 635 C CA . PHE A 1 83 ? -4.355 4.869 13.618 1.00 91.25 83 PHE A CA 1
ATOM 636 C C . PHE A 1 83 ? -3.809 3.444 13.731 1.00 91.25 83 PHE A C 1
ATOM 638 O O . PHE A 1 83 ? -2.925 3.067 12.952 1.00 91.25 83 PHE A O 1
ATOM 645 N N . ARG A 1 84 ? -4.363 2.624 14.634 1.00 92.81 84 ARG A N 1
ATOM 646 C CA . ARG A 1 84 ? -3.972 1.215 14.805 1.00 92.81 84 ARG A CA 1
ATOM 647 C C . ARG A 1 84 ? -4.132 0.436 13.507 1.00 92.81 84 ARG A C 1
ATOM 649 O O . ARG A 1 84 ? -3.180 -0.211 13.055 1.00 92.81 84 ARG A O 1
ATOM 656 N N . ALA A 1 85 ? -5.291 0.564 12.862 1.00 94.00 85 ALA A N 1
ATOM 657 C CA . ALA A 1 85 ? -5.571 -0.117 11.608 1.00 94.00 85 ALA A CA 1
ATOM 658 C C . ALA A 1 85 ? -4.602 0.310 10.495 1.00 94.00 85 ALA A C 1
ATOM 660 O O . ALA A 1 85 ? -4.023 -0.542 9.815 1.00 94.00 85 ALA A O 1
ATOM 661 N N . LYS A 1 86 ? -4.359 1.614 10.327 1.00 91.50 86 LYS A N 1
ATOM 662 C CA . LYS A 1 86 ? -3.421 2.146 9.327 1.00 91.50 86 LYS A CA 1
ATOM 663 C C . LYS A 1 86 ? -1.985 1.723 9.588 1.00 91.50 86 LYS A C 1
ATOM 665 O O . LYS A 1 86 ? -1.284 1.362 8.643 1.00 91.50 86 LYS A O 1
ATOM 670 N N . LYS A 1 87 ? -1.535 1.763 10.843 1.00 92.94 87 LYS A N 1
ATOM 671 C CA . LYS A 1 87 ? -0.196 1.315 11.245 1.00 92.94 87 LYS A CA 1
ATOM 672 C C . LYS A 1 87 ? 0.011 -0.146 10.854 1.00 92.94 87 LYS A C 1
ATOM 674 O O . LYS A 1 87 ? 1.019 -0.472 10.224 1.00 92.94 87 LYS A O 1
ATOM 679 N N . LEU A 1 88 ? -0.958 -1.005 11.173 1.00 94.69 88 LEU A N 1
ATOM 680 C CA . LEU A 1 88 ? -0.919 -2.421 10.822 1.00 94.69 88 LEU A CA 1
ATOM 681 C C . LEU A 1 88 ? -0.882 -2.629 9.303 1.00 94.69 88 LEU A C 1
ATOM 683 O O . LEU A 1 88 ? 0.007 -3.330 8.817 1.00 94.69 88 LEU A O 1
ATOM 687 N N . TRP A 1 89 ? -1.767 -1.960 8.557 1.00 94.81 89 TRP A N 1
ATOM 688 C CA . TRP A 1 89 ? -1.791 -2.029 7.096 1.00 94.81 89 TRP A CA 1
ATOM 689 C C . TRP A 1 89 ? -0.462 -1.601 6.480 1.00 94.81 89 TRP A C 1
ATOM 691 O O . TRP A 1 89 ? 0.113 -2.338 5.683 1.00 94.81 89 TRP A O 1
ATOM 701 N N . LYS A 1 90 ? 0.072 -0.437 6.881 1.00 91.31 90 LYS A N 1
ATOM 702 C CA . LYS A 1 90 ? 1.354 0.069 6.368 1.00 91.31 90 LYS A CA 1
ATOM 703 C C . LYS A 1 90 ? 2.478 -0.939 6.604 1.00 91.31 90 LYS A C 1
ATOM 705 O O . LYS A 1 90 ? 3.309 -1.129 5.714 1.00 91.31 90 LYS A O 1
ATOM 710 N N . ARG A 1 91 ? 2.503 -1.587 7.771 1.00 94.00 91 ARG A N 1
ATOM 711 C CA . ARG A 1 91 ? 3.485 -2.629 8.088 1.00 94.00 91 ARG A CA 1
ATOM 712 C C . ARG A 1 91 ? 3.310 -3.856 7.190 1.00 94.00 91 ARG A C 1
ATOM 714 O O . ARG A 1 91 ? 4.263 -4.262 6.536 1.00 94.00 91 ARG A O 1
ATOM 721 N N . GLN A 1 92 ? 2.104 -4.413 7.109 1.00 95.88 92 GLN A N 1
ATOM 722 C CA . GLN A 1 92 ? 1.826 -5.631 6.334 1.00 95.88 92 GLN A CA 1
ATOM 723 C C . GLN A 1 92 ? 2.006 -5.428 4.824 1.00 95.88 92 GLN A C 1
ATOM 725 O O . GLN A 1 92 ? 2.522 -6.294 4.123 1.00 95.88 92 GLN A O 1
ATOM 730 N N . SER A 1 93 ? 1.633 -4.257 4.310 1.00 94.81 93 SER A N 1
ATOM 731 C CA . SER A 1 93 ? 1.716 -3.933 2.888 1.00 94.81 93 SER A CA 1
ATOM 732 C C . SER A 1 93 ? 3.091 -3.388 2.470 1.00 94.81 93 SER A C 1
ATOM 734 O O . SER A 1 93 ? 3.243 -2.950 1.325 1.00 94.81 93 SER A O 1
ATOM 736 N N . TYR A 1 94 ? 4.081 -3.336 3.373 1.00 94.75 94 TYR A N 1
ATOM 737 C CA . TYR A 1 94 ? 5.389 -2.722 3.117 1.00 94.75 94 TYR A CA 1
ATOM 738 C C . TYR A 1 94 ? 6.116 -3.385 1.943 1.00 94.75 94 TYR A C 1
ATOM 740 O O . TYR A 1 94 ? 6.371 -2.724 0.936 1.00 94.75 94 TYR A O 1
ATOM 748 N N . ASN A 1 95 ? 6.328 -4.701 2.009 1.00 96.06 95 ASN A N 1
ATOM 749 C CA . ASN A 1 95 ? 7.021 -5.448 0.953 1.00 96.06 95 ASN A CA 1
ATOM 750 C C . ASN A 1 95 ? 6.299 -5.349 -0.394 1.00 96.06 95 ASN A C 1
ATOM 752 O O . ASN A 1 95 ? 6.931 -5.279 -1.444 1.00 96.06 95 ASN A O 1
ATOM 756 N N . ARG A 1 96 ? 4.964 -5.259 -0.386 1.00 95.81 96 ARG A N 1
ATOM 757 C CA . ARG A 1 96 ? 4.197 -5.061 -1.619 1.00 95.81 96 ARG A CA 1
ATOM 758 C C . ARG A 1 96 ? 4.481 -3.700 -2.248 1.00 95.81 96 ARG A C 1
ATOM 760 O O . ARG A 1 96 ? 4.686 -3.644 -3.458 1.00 95.81 96 ARG A O 1
ATOM 767 N N . ARG A 1 97 ? 4.548 -2.627 -1.450 1.00 95.19 97 ARG A N 1
ATOM 768 C CA . ARG A 1 97 ? 4.932 -1.281 -1.920 1.00 95.19 97 ARG A CA 1
ATOM 769 C C . ARG A 1 97 ? 6.342 -1.273 -2.502 1.00 95.19 97 ARG A C 1
ATOM 771 O O . ARG A 1 97 ? 6.518 -0.759 -3.602 1.00 95.19 97 ARG A O 1
ATOM 778 N N . VAL A 1 98 ? 7.296 -1.900 -1.814 1.00 96.88 98 VAL A N 1
ATOM 779 C CA . VAL A 1 98 ? 8.668 -2.079 -2.313 1.00 96.88 98 VAL A CA 1
ATOM 780 C C . VAL A 1 98 ? 8.656 -2.817 -3.653 1.00 96.88 98 VAL A C 1
ATOM 782 O O . VAL A 1 98 ? 9.190 -2.306 -4.632 1.00 96.88 98 VAL A O 1
ATOM 785 N N . SER A 1 99 ? 7.934 -3.938 -3.757 1.00 97.50 99 SER A N 1
ATOM 786 C CA . SER A 1 99 ? 7.876 -4.720 -4.999 1.00 97.50 99 SER A CA 1
ATOM 787 C C . SER A 1 99 ? 7.329 -3.930 -6.194 1.00 97.50 99 SER A C 1
ATOM 789 O O . SER A 1 99 ? 7.755 -4.164 -7.321 1.00 97.50 99 SER A O 1
ATOM 791 N N . ILE A 1 100 ? 6.393 -2.995 -5.974 1.00 96.56 100 ILE A N 1
ATOM 792 C CA . ILE A 1 100 ? 5.851 -2.139 -7.040 1.00 96.56 100 ILE A CA 1
ATOM 793 C C . ILE A 1 100 ? 6.949 -1.217 -7.573 1.00 96.56 100 ILE A C 1
ATOM 795 O O . ILE A 1 100 ? 7.107 -1.103 -8.787 1.00 96.56 100 ILE A O 1
ATOM 799 N N . LEU A 1 101 ? 7.713 -0.594 -6.673 1.00 95.94 101 LEU A N 1
ATOM 800 C CA . LEU A 1 101 ? 8.807 0.311 -7.028 1.00 95.94 101 LEU A CA 1
ATOM 801 C C . LEU A 1 101 ? 9.949 -0.436 -7.720 1.00 95.94 101 LEU A C 1
ATOM 803 O O . LEU A 1 101 ? 10.455 0.012 -8.743 1.00 95.94 101 LEU A O 1
ATOM 807 N N . GLU A 1 102 ? 10.322 -1.608 -7.216 1.00 97.94 102 GLU A N 1
ATOM 808 C CA . GLU A 1 102 ? 11.369 -2.424 -7.831 1.00 97.94 102 GLU A CA 1
ATOM 809 C C . GLU A 1 102 ? 10.973 -2.949 -9.215 1.00 97.94 102 GLU A C 1
ATOM 811 O O . GLU A 1 102 ? 11.796 -2.981 -10.130 1.00 97.94 102 GLU A O 1
ATOM 816 N N . LYS A 1 103 ? 9.709 -3.361 -9.390 1.00 97.94 103 LYS A N 1
ATOM 817 C CA . LYS A 1 103 ? 9.184 -3.776 -10.699 1.00 97.94 103 LYS A CA 1
ATOM 818 C C . LYS A 1 103 ? 9.196 -2.620 -11.692 1.00 97.94 103 LYS A C 1
ATOM 820 O O . LYS A 1 103 ? 9.568 -2.833 -12.841 1.00 97.94 103 LYS A O 1
ATOM 825 N N . GLU A 1 104 ? 8.812 -1.421 -11.259 1.00 97.19 104 GLU A N 1
ATOM 826 C CA . GLU A 1 104 ? 8.893 -0.218 -12.086 1.00 97.19 104 GLU A CA 1
ATOM 827 C C . GLU A 1 104 ? 10.339 0.084 -12.481 1.00 97.19 104 GLU A C 1
ATOM 829 O O . GLU A 1 104 ? 10.605 0.230 -13.671 1.00 97.19 104 GLU A O 1
ATOM 834 N N . LYS A 1 105 ? 11.267 0.105 -11.513 1.00 98.19 105 LYS A N 1
ATOM 835 C CA . LYS A 1 105 ? 12.697 0.335 -11.758 1.00 98.19 105 LYS A CA 1
ATOM 836 C C . LYS A 1 105 ? 13.222 -0.595 -12.854 1.00 98.19 105 LYS A C 1
ATOM 838 O O . LYS A 1 105 ? 13.705 -0.120 -13.875 1.00 98.19 105 LYS A O 1
ATOM 843 N N . ARG A 1 106 ? 13.025 -1.910 -12.695 1.00 98.69 106 ARG A N 1
ATOM 844 C CA . ARG A 1 106 ? 13.459 -2.909 -13.688 1.00 98.69 106 ARG A CA 1
ATOM 845 C C . ARG A 1 106 ? 12.773 -2.761 -15.045 1.00 98.69 106 ARG A C 1
ATOM 847 O O . ARG A 1 106 ? 13.348 -3.146 -16.055 1.00 98.69 106 ARG A O 1
ATOM 854 N N . CYS A 1 107 ? 11.529 -2.286 -15.079 1.00 98.62 107 CYS A N 1
ATOM 855 C CA . CYS A 1 107 ? 10.813 -2.055 -16.332 1.00 98.62 107 CYS A CA 1
ATOM 856 C C . CYS A 1 107 ? 11.425 -0.874 -17.090 1.00 98.62 107 CYS A C 1
ATOM 858 O O . CYS A 1 107 ? 11.721 -1.001 -18.272 1.00 98.62 107 CYS A O 1
ATOM 860 N N . ILE A 1 108 ? 11.669 0.239 -16.391 1.00 98.38 108 ILE A N 1
ATOM 861 C CA . ILE A 1 108 ? 12.270 1.448 -16.965 1.00 98.38 108 ILE A CA 1
ATOM 862 C C . ILE A 1 108 ? 13.696 1.169 -17.449 1.00 98.38 108 ILE A C 1
ATOM 864 O O . ILE A 1 108 ? 14.028 1.556 -18.561 1.00 98.38 108 ILE A O 1
ATOM 868 N N . GLU A 1 109 ? 14.507 0.444 -16.674 1.00 98.44 109 GLU A N 1
ATOM 869 C CA . GLU A 1 109 ? 15.868 0.044 -17.078 1.00 98.44 109 GLU A CA 1
ATOM 870 C C . GLU A 1 109 ? 15.894 -0.772 -18.381 1.00 98.44 109 GLU A C 1
ATOM 872 O O . GLU A 1 109 ? 16.880 -0.744 -19.110 1.00 98.44 109 GLU A O 1
ATOM 877 N N . LYS A 1 110 ? 14.811 -1.498 -18.683 1.00 98.44 110 LYS A N 1
ATOM 878 C CA . LYS A 1 110 ? 14.669 -2.320 -19.894 1.00 98.44 110 LYS A CA 1
ATOM 879 C C . LYS A 1 110 ? 13.922 -1.617 -21.028 1.00 98.44 110 LYS A C 1
ATOM 881 O O . LYS A 1 110 ? 13.799 -2.192 -22.109 1.00 98.44 110 LYS A O 1
ATOM 886 N N . ALA A 1 111 ? 13.371 -0.429 -20.793 1.00 98.38 111 ALA A N 1
ATOM 887 C CA . ALA A 1 111 ? 12.602 0.291 -21.794 1.00 98.38 111 ALA A CA 1
ATOM 888 C C . ALA A 1 111 ? 13.546 0.823 -22.882 1.00 98.38 111 ALA A C 1
ATOM 890 O O . ALA A 1 111 ? 14.426 1.633 -22.609 1.00 98.38 111 ALA A O 1
ATOM 891 N N . SER A 1 112 ? 13.358 0.374 -24.122 1.00 98.25 112 SER A N 1
ATOM 892 C CA . SER A 1 112 ? 14.212 0.742 -25.260 1.00 98.25 112 SER A CA 1
ATOM 893 C C . SER A 1 112 ? 13.640 1.876 -26.110 1.00 98.25 112 SER A C 1
ATOM 895 O O . SER A 1 112 ? 14.298 2.362 -27.025 1.00 98.25 112 SER A O 1
ATOM 897 N N . ASN A 1 113 ? 12.397 2.284 -25.846 1.00 98.38 113 ASN A N 1
ATOM 898 C CA . ASN A 1 113 ? 11.694 3.294 -26.630 1.00 98.38 113 ASN A CA 1
ATOM 899 C C . ASN A 1 113 ? 10.580 3.990 -25.817 1.00 98.38 113 ASN A C 1
ATOM 901 O O . ASN A 1 113 ? 10.152 3.466 -24.778 1.00 98.38 113 ASN A O 1
ATOM 905 N N . PRO A 1 114 ? 10.056 5.136 -26.296 1.00 98.56 114 PRO A N 1
ATOM 906 C CA . PRO A 1 114 ? 9.024 5.895 -25.587 1.00 98.56 114 PRO A CA 1
ATOM 907 C C . PRO A 1 114 ? 7.756 5.096 -25.260 1.00 98.56 114 PRO A C 1
ATOM 909 O O . PRO A 1 114 ? 7.184 5.274 -24.182 1.00 98.56 114 PRO A O 1
ATOM 912 N N . GLN A 1 115 ? 7.332 4.189 -26.146 1.00 98.25 115 GLN A N 1
ATOM 913 C CA . GLN A 1 115 ? 6.146 3.363 -25.914 1.00 98.25 115 GLN A CA 1
ATOM 914 C C . GLN A 1 115 ? 6.368 2.406 -24.736 1.00 98.25 115 GLN A C 1
ATOM 916 O O . GLN A 1 115 ? 5.578 2.392 -23.795 1.00 98.25 115 GLN A O 1
ATOM 921 N N . SER A 1 116 ? 7.489 1.682 -24.728 1.00 98.19 116 SER A N 1
ATOM 922 C CA . SER A 1 116 ? 7.833 0.758 -23.641 1.00 98.19 116 SER A CA 1
ATOM 923 C C . SER A 1 116 ? 7.970 1.462 -22.283 1.00 98.19 116 SER A C 1
ATOM 925 O O . SER A 1 116 ? 7.539 0.927 -21.262 1.00 98.19 116 SER A O 1
ATOM 927 N N . PHE A 1 117 ? 8.482 2.698 -22.260 1.00 98.38 117 PHE A N 1
ATOM 928 C CA . PHE A 1 117 ? 8.516 3.521 -21.050 1.00 98.38 117 PHE A CA 1
ATOM 929 C C . PHE A 1 117 ? 7.103 3.893 -20.566 1.00 98.38 117 PHE A C 1
ATOM 931 O O . PHE A 1 117 ? 6.797 3.761 -19.377 1.00 98.38 117 PHE A O 1
ATOM 938 N N . SER A 1 118 ? 6.220 4.311 -21.480 1.00 97.94 118 SER A N 1
ATOM 939 C CA . SER A 1 118 ? 4.812 4.606 -21.174 1.00 97.94 118 SER A CA 1
ATOM 940 C C . SER A 1 118 ? 4.098 3.393 -20.564 1.00 97.94 118 SER A C 1
ATOM 942 O O . SER A 1 118 ? 3.428 3.513 -19.531 1.00 97.94 118 SER A O 1
ATOM 944 N N . ASP A 1 119 ? 4.322 2.204 -21.128 1.00 98.50 119 ASP A N 1
ATOM 945 C CA . ASP A 1 119 ? 3.755 0.951 -20.626 1.00 98.50 119 ASP A CA 1
ATOM 946 C C . ASP A 1 119 ? 4.243 0.633 -19.202 1.00 98.50 119 ASP A C 1
ATOM 948 O O . ASP A 1 119 ? 3.460 0.195 -18.353 1.00 98.50 119 ASP A O 1
ATOM 952 N N . CYS A 1 120 ? 5.518 0.896 -18.892 1.00 98.38 120 CYS A N 1
ATOM 953 C CA . CYS A 1 120 ? 6.057 0.748 -17.536 1.00 98.38 120 CYS A CA 1
ATOM 954 C C . CYS A 1 120 ? 5.337 1.652 -16.527 1.00 98.38 120 CYS A C 1
ATOM 956 O O . CYS A 1 120 ? 4.924 1.197 -15.452 1.00 98.38 120 CYS A O 1
ATOM 958 N N . VAL A 1 121 ? 5.129 2.922 -16.884 1.00 96.62 121 VAL A N 1
ATOM 959 C CA . VAL A 1 121 ? 4.398 3.883 -16.045 1.00 96.62 121 VAL A CA 1
ATOM 960 C C . VAL A 1 121 ? 2.950 3.432 -15.842 1.00 96.62 121 VAL A C 1
ATOM 962 O O . VAL A 1 121 ? 2.422 3.517 -14.727 1.00 96.62 121 VAL A O 1
ATOM 965 N N . GLN A 1 122 ? 2.306 2.918 -16.889 1.00 97.44 122 GLN A N 1
ATOM 966 C CA . GLN A 1 122 ? 0.935 2.425 -16.819 1.00 97.44 122 GLN A CA 1
ATOM 967 C C . GLN A 1 122 ? 0.809 1.207 -15.886 1.00 97.44 122 GLN A C 1
ATOM 969 O O . GLN A 1 122 ? -0.018 1.223 -14.969 1.00 97.44 122 GLN A O 1
ATOM 974 N N . LYS A 1 123 ? 1.707 0.222 -15.998 1.00 97.56 123 LYS A N 1
ATOM 975 C CA . LYS A 1 123 ? 1.753 -0.951 -15.101 1.00 97.56 123 LYS A CA 1
ATOM 976 C C . LYS A 1 123 ? 1.954 -0.565 -13.631 1.00 97.56 123 LYS A C 1
ATOM 978 O O . LYS A 1 123 ? 1.328 -1.139 -12.730 1.00 97.56 123 LYS A O 1
ATOM 983 N N . LYS A 1 124 ? 2.786 0.448 -13.352 1.00 95.75 124 LYS A N 1
ATOM 984 C CA . LYS A 1 124 ? 2.941 1.003 -11.994 1.00 95.75 124 LYS A CA 1
ATOM 985 C C . LYS A 1 124 ? 1.633 1.619 -11.493 1.00 95.75 124 LYS A C 1
ATOM 987 O O . LYS A 1 124 ? 1.249 1.402 -10.340 1.00 95.75 124 LYS A O 1
ATOM 992 N N . ARG A 1 125 ? 0.928 2.388 -12.334 1.00 94.38 125 ARG A N 1
ATOM 993 C CA . ARG A 1 125 ? -0.366 3.002 -11.979 1.00 94.38 125 ARG A CA 1
ATOM 994 C C . ARG A 1 125 ? -1.410 1.948 -11.635 1.00 94.38 125 ARG A C 1
ATOM 996 O O . ARG A 1 125 ? -2.081 2.097 -10.616 1.00 94.38 125 ARG A O 1
ATOM 1003 N N . GLU A 1 126 ? -1.512 0.889 -12.427 1.00 96.44 126 GLU A N 1
ATOM 1004 C CA . GLU A 1 126 ? -2.407 -0.246 -12.173 1.00 96.44 126 GLU A CA 1
ATOM 1005 C C . GLU A 1 126 ? -2.067 -0.946 -10.859 1.00 96.44 126 GLU A C 1
ATOM 1007 O O . GLU A 1 126 ? -2.935 -1.117 -10.004 1.00 96.44 126 GLU A O 1
ATOM 1012 N N . SER A 1 127 ? -0.783 -1.219 -10.621 1.00 96.00 127 SER A N 1
ATOM 1013 C CA . SER A 1 127 ? -0.324 -1.816 -9.363 1.00 96.00 127 SER A CA 1
ATOM 1014 C C . SER A 1 127 ? -0.654 -0.941 -8.144 1.00 96.00 127 SER A C 1
ATOM 1016 O O . SER A 1 127 ? -1.091 -1.446 -7.108 1.00 96.00 127 SER A O 1
ATOM 1018 N N . ARG A 1 128 ? -0.510 0.391 -8.258 1.00 93.31 128 ARG A N 1
ATOM 1019 C CA . ARG A 1 128 ? -0.933 1.334 -7.204 1.00 93.31 128 ARG A CA 1
ATOM 1020 C C . ARG A 1 128 ? -2.453 1.362 -7.032 1.00 93.31 128 ARG A C 1
ATOM 1022 O O . ARG A 1 128 ? -2.912 1.489 -5.900 1.00 93.31 128 ARG A O 1
ATOM 1029 N N . ARG A 1 129 ? -3.239 1.268 -8.112 1.00 91.88 129 ARG A N 1
ATOM 1030 C CA . ARG A 1 129 ? -4.711 1.192 -8.039 1.00 91.88 129 ARG A CA 1
ATOM 1031 C C . ARG A 1 129 ? -5.156 -0.063 -7.296 1.00 91.88 129 ARG A C 1
ATOM 1033 O O . ARG A 1 129 ? -5.948 0.063 -6.368 1.00 91.88 129 ARG A O 1
ATOM 1040 N N . ALA A 1 130 ? -4.579 -1.218 -7.621 1.00 95.25 130 ALA A N 1
ATOM 1041 C CA . ALA A 1 130 ? -4.846 -2.471 -6.919 1.00 95.25 130 ALA A CA 1
ATOM 1042 C C . ALA A 1 130 ? -4.512 -2.361 -5.421 1.00 95.25 130 ALA A C 1
ATOM 1044 O O . ALA A 1 130 ? -5.358 -2.635 -4.577 1.00 95.25 130 ALA A O 1
ATOM 1045 N N . LEU A 1 131 ? -3.332 -1.833 -5.068 1.00 94.88 131 LEU A N 1
ATOM 1046 C CA . LEU A 1 131 ? -2.960 -1.635 -3.662 1.00 94.88 131 LEU A CA 1
ATOM 1047 C C . LEU A 1 131 ? -3.937 -0.711 -2.905 1.00 94.88 131 LEU A C 1
ATOM 1049 O O . LEU A 1 131 ? -4.219 -0.935 -1.729 1.00 94.88 131 LEU A O 1
ATOM 1053 N N . ARG A 1 132 ? -4.455 0.336 -3.561 1.00 91.19 132 ARG A N 1
ATOM 1054 C CA . ARG A 1 132 ? -5.468 1.232 -2.972 1.00 91.19 132 ARG A CA 1
ATOM 1055 C C . ARG A 1 132 ? -6.828 0.554 -2.821 1.00 91.19 132 ARG A C 1
ATOM 1057 O O . ARG A 1 132 ? -7.529 0.846 -1.857 1.00 91.19 132 ARG A O 1
ATOM 1064 N N . ALA A 1 133 ? -7.218 -0.305 -3.761 1.00 92.75 133 ALA A N 1
ATOM 1065 C CA . ALA A 1 133 ? -8.437 -1.100 -3.647 1.00 92.75 133 ALA A CA 1
ATOM 1066 C C . ALA A 1 133 ? -8.366 -2.021 -2.422 1.00 92.75 133 ALA A C 1
ATOM 1068 O O . ALA A 1 133 ? -9.267 -1.983 -1.589 1.00 92.75 133 ALA A O 1
ATOM 1069 N N . ASP A 1 134 ? -7.243 -2.714 -2.237 1.00 95.81 134 ASP A N 1
ATOM 1070 C CA . ASP A 1 134 ? -7.056 -3.603 -1.088 1.00 95.81 134 ASP A CA 1
ATOM 1071 C C . ASP A 1 134 ? -7.021 -2.832 0.237 1.00 95.81 134 ASP A C 1
ATOM 1073 O O . ASP A 1 134 ? -7.627 -3.252 1.220 1.00 95.81 134 ASP A O 1
ATOM 1077 N N . TYR A 1 135 ? -6.394 -1.649 0.258 1.00 94.81 135 TYR A N 1
ATOM 1078 C CA . TYR A 1 135 ? -6.454 -0.772 1.429 1.00 94.81 135 TYR A CA 1
ATOM 1079 C C . TYR A 1 135 ? -7.892 -0.380 1.778 1.00 94.81 135 TYR A C 1
ATOM 1081 O O . TYR A 1 135 ? -8.260 -0.390 2.949 1.00 94.81 135 TYR A O 1
ATOM 1089 N N . ARG A 1 136 ? -8.717 -0.042 0.779 1.00 93.94 136 ARG A N 1
ATOM 1090 C CA . ARG A 1 136 ? -10.133 0.291 0.993 1.00 93.94 136 ARG A CA 1
ATOM 1091 C C . ARG A 1 136 ? -10.908 -0.904 1.536 1.00 93.94 136 ARG A C 1
ATOM 1093 O O . ARG A 1 136 ? -11.645 -0.737 2.503 1.00 93.94 136 ARG A O 1
ATOM 1100 N N . ALA A 1 137 ? -10.697 -2.091 0.972 1.00 96.38 137 ALA A N 1
ATOM 1101 C CA . ALA A 1 137 ? -11.298 -3.327 1.469 1.00 96.38 137 ALA A CA 1
ATOM 1102 C C . ALA A 1 137 ? -10.921 -3.600 2.936 1.00 96.38 137 ALA A C 1
ATOM 1104 O O . ALA A 1 137 ? -11.775 -3.998 3.722 1.00 96.38 137 ALA A O 1
ATOM 1105 N N . TY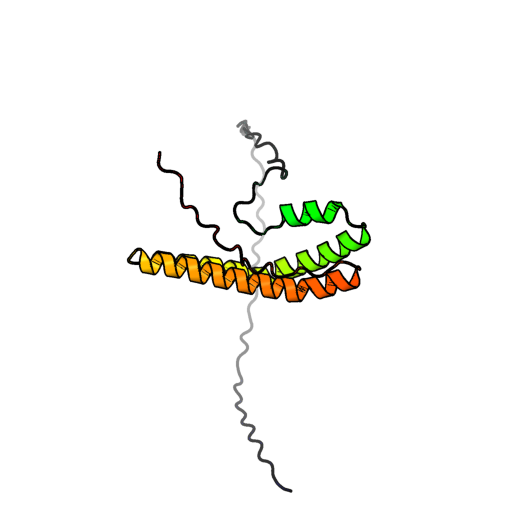R A 1 138 ? -9.676 -3.309 3.318 1.00 96.69 138 TYR A N 1
ATOM 1106 C CA . TYR A 1 138 ? -9.191 -3.452 4.689 1.00 96.69 138 TYR A CA 1
ATOM 1107 C C . TYR A 1 138 ? -9.734 -2.382 5.654 1.00 96.69 138 TYR A C 1
ATOM 1109 O O . TYR A 1 138 ? -10.179 -2.707 6.753 1.00 96.69 138 TYR A O 1
ATOM 1117 N N . ILE A 1 139 ? -9.701 -1.099 5.277 1.00 95.00 139 ILE A N 1
ATOM 1118 C CA . ILE A 1 139 ? -10.000 0.005 6.203 1.00 95.00 139 ILE A CA 1
ATOM 1119 C C . ILE A 1 139 ? -11.500 0.295 6.320 1.00 95.00 139 ILE A C 1
ATOM 1121 O O . ILE A 1 139 ? -11.947 0.792 7.350 1.00 95.00 139 ILE A O 1
ATOM 1125 N N . ASN A 1 140 ? -12.304 0.003 5.293 1.00 96.19 140 ASN A N 1
ATOM 1126 C CA . ASN A 1 140 ? -13.737 0.305 5.307 1.00 96.19 140 ASN A CA 1
ATOM 1127 C C . ASN A 1 140 ? -14.518 -0.458 6.396 1.00 96.19 140 ASN A C 1
ATOM 1129 O O . ASN A 1 140 ? -15.390 0.157 7.011 1.00 96.19 140 ASN A O 1
ATOM 1133 N N . PRO A 1 141 ? -14.227 -1.737 6.704 1.00 97.88 141 PRO A N 1
ATOM 1134 C CA . PRO A 1 141 ? -14.771 -2.403 7.887 1.00 97.88 141 PRO A CA 1
ATOM 1135 C C . PRO A 1 141 ? -14.475 -1.651 9.191 1.00 97.88 141 PRO A C 1
ATOM 1137 O O . PRO A 1 141 ? -15.409 -1.368 9.936 1.00 97.88 141 PRO A O 1
ATOM 1140 N N . VAL A 1 142 ? -13.220 -1.241 9.415 1.00 96.56 142 VAL A N 1
ATOM 1141 C CA . VAL A 1 142 ? -12.816 -0.467 10.606 1.00 96.56 142 VAL A CA 1
ATOM 1142 C C . VAL A 1 142 ? -13.566 0.862 10.669 1.00 96.56 142 VAL A C 1
ATOM 1144 O O . VAL A 1 142 ? -14.098 1.233 11.708 1.00 96.56 142 VAL A O 1
ATOM 1147 N N . ARG A 1 143 ? -13.685 1.565 9.535 1.00 95.62 143 ARG A N 1
ATOM 1148 C CA . ARG A 1 143 ? -14.450 2.819 9.447 1.00 95.62 143 ARG A CA 1
ATOM 1149 C C . ARG A 1 143 ? -15.905 2.625 9.862 1.00 95.62 143 ARG A C 1
ATOM 1151 O O . ARG A 1 143 ? -16.397 3.411 10.662 1.00 95.62 143 ARG A O 1
ATOM 1158 N N . ARG A 1 144 ? -16.563 1.567 9.379 1.00 97.06 144 ARG A N 1
ATOM 1159 C CA . ARG A 1 144 ? -17.952 1.259 9.753 1.00 97.06 144 ARG A CA 1
ATOM 1160 C C . ARG A 1 144 ? -18.100 0.973 11.246 1.00 97.06 144 ARG A C 1
ATOM 1162 O O . ARG A 1 144 ? 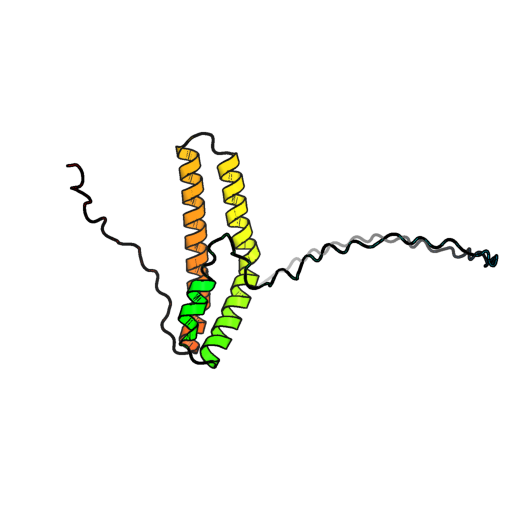-19.048 1.465 11.844 1.00 97.06 144 ARG A O 1
ATOM 1169 N N . GLN A 1 145 ? -17.157 0.245 11.850 1.00 97.06 145 GLN A N 1
ATOM 1170 C CA . GLN A 1 145 ? -17.171 -0.053 13.291 1.00 97.06 145 GLN A CA 1
ATOM 1171 C C . GLN A 1 145 ? -17.137 1.211 14.155 1.00 97.06 145 GLN A C 1
ATOM 1173 O O . GLN A 1 145 ? -17.767 1.250 15.205 1.00 97.06 145 GLN A O 1
ATOM 1178 N N . VAL A 1 146 ? -16.452 2.260 13.695 1.00 95.94 146 VAL A N 1
ATOM 1179 C CA . VAL A 1 146 ? -16.352 3.540 14.412 1.00 95.94 146 VAL A CA 1
ATOM 1180 C C . VAL A 1 146 ? -17.341 4.604 13.906 1.00 95.94 146 VAL A C 1
ATOM 1182 O O . VAL A 1 146 ? -17.151 5.799 14.144 1.00 95.94 146 VAL A O 1
ATOM 1185 N N . GLY A 1 147 ? -18.386 4.188 13.179 1.00 96.31 147 GLY A N 1
ATOM 1186 C CA . GLY A 1 147 ? -19.467 5.063 12.708 1.00 96.31 147 GLY A CA 1
ATOM 1187 C C . GLY A 1 147 ? -19.093 5.992 11.548 1.00 96.31 147 GLY A C 1
ATOM 1188 O O . GLY A 1 147 ? -19.761 6.997 11.321 1.00 96.31 147 GLY A O 1
ATOM 1189 N N . LEU A 1 148 ? -18.018 5.695 10.814 1.00 93.31 148 LEU A N 1
ATOM 1190 C CA . LEU A 1 148 ? -17.560 6.497 9.681 1.00 93.31 148 LEU A CA 1
ATOM 1191 C C . LEU A 1 148 ? -18.001 5.900 8.340 1.00 93.31 148 LEU A C 1
ATOM 1193 O O . LEU A 1 148 ? -17.951 4.680 8.154 1.00 93.31 148 LEU A O 1
ATOM 1197 N N . PRO A 1 149 ? -18.338 6.748 7.348 1.00 93.06 149 PRO A N 1
ATOM 1198 C CA . PRO A 1 149 ? -18.704 6.274 6.021 1.00 93.06 149 PRO A CA 1
ATOM 1199 C C . PRO A 1 149 ? -17.509 5.592 5.337 1.00 93.06 149 PRO A C 1
ATOM 1201 O O . PRO A 1 149 ? -16.356 5.999 5.562 1.00 93.06 149 PRO A O 1
ATOM 1204 N N . PRO A 1 150 ? -17.743 4.578 4.485 1.00 93.38 150 PRO A N 1
ATOM 1205 C CA . PRO A 1 150 ? -16.679 3.923 3.735 1.00 93.38 150 PRO A CA 1
ATOM 1206 C C . PRO A 1 150 ? -15.973 4.907 2.792 1.00 93.38 150 PRO A C 1
ATOM 1208 O O . PRO A 1 150 ? -16.530 5.911 2.355 1.00 93.38 150 PRO A O 1
ATOM 1211 N N . ILE A 1 151 ? -14.713 4.620 2.472 1.00 89.62 151 ILE A N 1
ATOM 1212 C CA . ILE A 1 151 ? -13.990 5.312 1.407 1.00 89.62 151 ILE A CA 1
ATOM 1213 C C . ILE A 1 151 ? -14.420 4.691 0.081 1.00 89.62 151 ILE A C 1
ATOM 1215 O O . ILE A 1 151 ? -14.114 3.526 -0.189 1.00 89.62 151 ILE A O 1
ATOM 1219 N N . GLU A 1 152 ? -15.089 5.484 -0.746 1.00 86.81 152 GLU A N 1
ATOM 1220 C CA . GLU A 1 152 ? -15.513 5.084 -2.086 1.00 86.81 152 GLU A CA 1
ATOM 1221 C C . GLU A 1 152 ? -14.372 5.189 -3.103 1.00 86.81 152 GLU A C 1
ATOM 1223 O O . GLU A 1 152 ? -13.419 5.968 -2.949 1.00 86.81 152 GLU A O 1
ATOM 1228 N N . ASP A 1 153 ? -14.467 4.402 -4.176 1.00 77.12 153 ASP A N 1
ATOM 1229 C CA . ASP A 1 153 ? -13.670 4.677 -5.359 1.00 77.12 153 ASP A CA 1
ATOM 1230 C C . ASP A 1 153 ? -14.306 5.828 -6.116 1.00 77.12 153 ASP A C 1
ATOM 1232 O O . ASP A 1 153 ? -15.359 5.675 -6.729 1.00 77.12 153 ASP A O 1
ATOM 1236 N N . LYS A 1 154 ? -13.658 6.995 -6.083 1.00 68.12 154 LYS A N 1
ATOM 1237 C CA . LYS A 1 154 ? -13.973 8.045 -7.043 1.00 68.12 154 LYS A CA 1
ATOM 1238 C C . LYS A 1 154 ? -13.527 7.525 -8.403 1.00 68.12 154 LYS A C 1
ATOM 1240 O O . LYS A 1 154 ? -12.390 7.774 -8.812 1.00 68.12 154 LYS A O 1
ATOM 1245 N N . GLN A 1 155 ? -14.407 6.786 -9.084 1.00 55.09 155 GLN A N 1
ATOM 1246 C CA . GLN A 1 155 ? -14.257 6.522 -10.505 1.00 55.09 155 GLN A CA 1
ATOM 1247 C C . GLN A 1 155 ? -14.013 7.883 -11.135 1.00 55.09 155 GLN A C 1
ATOM 1249 O O . GLN A 1 155 ? -14.853 8.779 -11.062 1.00 55.09 155 GLN A O 1
ATOM 1254 N N . THR A 1 156 ? -12.809 8.097 -11.648 1.00 47.31 156 THR A N 1
ATOM 1255 C CA . THR A 1 156 ? -12.428 9.366 -12.258 1.00 47.31 156 THR A CA 1
ATOM 1256 C C . THR A 1 156 ? -13.073 9.429 -13.642 1.00 47.31 156 THR A C 1
ATOM 1258 O O . THR A 1 156 ? -12.395 9.512 -14.654 1.00 47.31 156 THR A O 1
ATOM 1261 N N . GLY A 1 157 ? -14.405 9.380 -13.688 1.00 42.09 157 GLY A N 1
ATOM 1262 C CA . GLY A 1 157 ? -15.240 9.793 -14.806 1.00 42.09 157 GLY A CA 1
ATOM 1263 C C . GLY A 1 157 ? -15.353 11.312 -14.819 1.00 42.09 157 GLY A C 1
ATOM 1264 O O . GLY A 1 157 ? -16.444 11.866 -14.890 1.00 42.09 157 GLY A O 1
ATOM 1265 N N . GLY A 1 158 ? -14.219 12.007 -14.709 1.00 40.97 158 GLY A N 1
ATOM 1266 C CA . GLY A 1 158 ? -14.167 13.385 -15.153 1.00 40.97 158 GLY A CA 1
ATOM 1267 C C . GLY A 1 158 ? -14.307 13.327 -16.661 1.00 40.97 158 GLY A C 1
ATOM 1268 O O . GLY A 1 158 ? -13.323 13.041 -17.342 1.00 40.97 158 GLY A O 1
ATOM 1269 N N . LYS A 1 159 ? -15.525 13.545 -17.177 1.00 44.25 159 LYS A N 1
ATOM 1270 C CA . LYS A 1 159 ? -15.719 13.939 -18.573 1.00 44.25 159 LYS A CA 1
ATOM 1271 C C . LYS A 1 159 ? -14.636 14.976 -18.857 1.00 44.25 159 LYS A C 1
ATOM 1273 O O . LYS A 1 159 ? -14.592 16.011 -18.191 1.00 44.25 159 LYS A O 1
ATOM 1278 N N . LYS A 1 160 ? -13.705 14.655 -19.760 1.00 46.12 160 LYS A N 1
ATOM 1279 C CA . LYS A 1 160 ? -12.804 15.642 -20.354 1.00 46.12 160 LYS A CA 1
ATOM 1280 C C . LYS A 1 160 ? -13.743 16.672 -20.974 1.00 46.12 160 LYS A C 1
ATOM 1282 O O . LYS A 1 160 ? -14.258 16.438 -22.056 1.00 46.12 160 LYS A O 1
ATOM 1287 N N . GLY A 1 161 ? -14.051 17.743 -20.247 1.00 45.78 161 GLY A N 1
ATOM 1288 C CA . GLY A 1 161 ? -14.662 18.911 -20.854 1.00 45.78 161 GLY A CA 1
ATOM 1289 C C . GLY A 1 161 ? -13.721 19.320 -21.972 1.00 45.78 161 GLY A C 1
ATOM 1290 O O . GLY A 1 161 ? -12.518 19.465 -21.726 1.00 45.78 161 GLY A O 1
ATOM 1291 N N . ASP A 1 162 ? -14.250 19.377 -23.189 1.00 52.53 162 ASP A N 1
ATOM 1292 C CA . ASP A 1 162 ? -13.540 19.817 -24.376 1.00 52.53 162 ASP A CA 1
ATOM 1293 C C . ASP A 1 162 ? -12.755 21.087 -24.053 1.00 52.53 162 ASP A C 1
ATOM 1295 O O . ASP A 1 162 ? -13.302 22.182 -23.956 1.00 52.53 162 ASP A O 1
ATOM 1299 N N . ARG A 1 163 ? -11.434 20.959 -23.893 1.00 54.00 163 ARG A N 1
ATOM 1300 C CA . ARG A 1 163 ? -10.524 22.105 -23.947 1.00 54.00 163 ARG A CA 1
ATOM 1301 C C . ARG A 1 163 ? -10.356 22.494 -25.414 1.00 54.00 163 ARG A C 1
ATOM 1303 O O . ARG A 1 163 ? -9.265 22.400 -25.966 1.00 54.00 163 ARG A O 1
ATOM 1310 N N . LYS A 1 164 ? -11.452 22.903 -26.054 1.00 54.62 164 LYS A N 1
ATOM 1311 C CA . LYS A 1 164 ? -11.426 23.643 -27.312 1.00 54.62 164 LYS A CA 1
ATOM 1312 C C . LYS A 1 164 ? -11.470 25.121 -26.939 1.00 54.62 164 LYS A C 1
ATOM 1314 O O . LYS A 1 164 ? -12.468 25.593 -26.416 1.00 54.62 164 LYS A O 1
ATOM 1319 N N . GLY A 1 165 ? -10.364 25.825 -27.166 1.00 53.16 165 GLY A N 1
ATOM 1320 C CA . GLY A 1 165 ? -10.312 27.283 -27.034 1.00 53.16 165 GLY A CA 1
ATOM 1321 C C . GLY A 1 165 ? -9.294 27.796 -26.022 1.00 53.16 165 GLY A C 1
ATOM 1322 O O . GLY A 1 165 ? -9.661 28.316 -24.974 1.00 53.16 165 GLY A O 1
ATOM 1323 N N . ARG A 1 166 ? -8.003 27.701 -26.356 1.00 54.00 166 ARG A N 1
ATOM 1324 C CA . ARG A 1 166 ? -7.037 28.758 -26.017 1.00 54.00 166 ARG A CA 1
ATOM 1325 C C . ARG A 1 166 ? -5.852 28.713 -26.983 1.00 54.00 166 ARG A C 1
ATOM 1327 O O . ARG A 1 166 ? -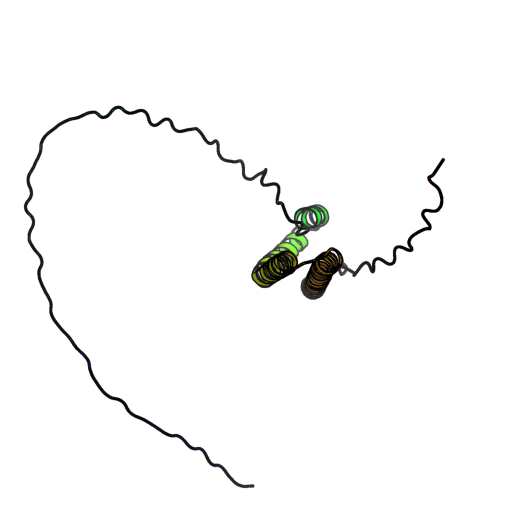4.774 28.231 -26.657 1.00 54.00 166 ARG A O 1
ATOM 1334 N N . ARG A 1 167 ? -6.111 29.170 -28.204 1.00 49.81 167 ARG A N 1
ATOM 1335 C CA . ARG A 1 167 ? -5.131 29.822 -29.072 1.00 49.81 167 ARG A CA 1
ATOM 1336 C C . ARG A 1 167 ? -5.838 31.061 -29.613 1.00 49.81 167 ARG A C 1
ATOM 1338 O O . ARG A 1 167 ? -6.762 30.920 -30.408 1.00 49.81 167 ARG A O 1
ATOM 1345 N N . ALA A 1 168 ? -5.468 32.205 -29.065 1.00 50.12 168 ALA A N 1
ATOM 1346 C CA . ALA A 1 168 ? -5.592 33.528 -29.651 1.00 50.12 168 ALA A CA 1
ATOM 1347 C C . ALA A 1 168 ? -4.227 34.175 -29.417 1.00 50.12 168 ALA A C 1
ATOM 1349 O O . ALA A 1 168 ? -3.697 33.959 -28.297 1.00 50.12 168 ALA A O 1
#

pLDDT: mean 71.38, std 24.1, range [32.31, 98.69]

Mean predicted aligned error: 18.65 Å